Protein AF-Q20JN0-F1 (afdb_monomer)

Radius of gyration: 9.62 Å; Cα contacts (8 Å, |Δi|>4): 29; chains: 1; bounding box: 20×15×23 Å

Foldseek 3Di:
DPPDDPLAAPDQDDPVVDDDDDDPCPSVCSRPPPNDD

Structure (mmCIF, N/CA/C/O backbone):
data_AF-Q20JN0-F1
#
_entry.id   AF-Q20JN0-F1
#
loop_
_atom_site.group_PDB
_atom_site.id
_atom_site.type_symbol
_atom_site.label_atom_id
_atom_site.label_alt_id
_atom_site.label_comp_id
_atom_site.label_asym_id
_atom_site.label_entity_id
_atom_site.label_seq_id
_atom_site.pdbx_PDB_ins_code
_atom_site.Cartn_x
_atom_site.Cartn_y
_atom_site.Cartn_z
_atom_site.occupancy
_atom_site.B_iso_or_equiv
_atom_site.auth_seq_id
_atom_site.auth_comp_id
_atom_site.auth_asym_id
_atom_site.auth_atom_id
_atom_site.pdbx_PDB_model_num
ATOM 1 N N . LEU A 1 1 ? -12.737 -3.198 10.809 1.00 50.72 1 LEU A N 1
ATOM 2 C CA . LEU A 1 1 ? -11.333 -3.468 10.429 1.00 50.72 1 LEU A CA 1
ATOM 3 C C . LEU A 1 1 ? -11.268 -4.928 10.027 1.00 50.72 1 LEU A C 1
ATOM 5 O O . LEU A 1 1 ? -11.262 -5.775 10.902 1.00 50.72 1 LEU A O 1
ATOM 9 N N . ASP A 1 2 ? -11.342 -5.217 8.730 1.00 67.25 2 ASP A N 1
ATOM 10 C CA . ASP A 1 2 ? -11.517 -6.599 8.253 1.00 67.25 2 ASP A CA 1
ATOM 11 C C . ASP A 1 2 ? -10.212 -7.418 8.301 1.00 67.25 2 ASP A C 1
ATOM 13 O O . ASP A 1 2 ? -10.230 -8.627 8.130 1.00 67.25 2 ASP A O 1
ATOM 17 N N . GLY A 1 3 ? -9.056 -6.773 8.526 1.00 71.38 3 GLY A N 1
ATOM 18 C CA . GLY A 1 3 ? -7.751 -7.448 8.615 1.00 71.38 3 GLY A CA 1
ATOM 19 C C . GLY A 1 3 ? -7.279 -8.107 7.311 1.00 71.38 3 GLY A C 1
ATOM 20 O O . GLY A 1 3 ? -6.211 -8.712 7.282 1.00 71.38 3 GLY A O 1
ATOM 21 N N . VAL A 1 4 ? -8.050 -7.984 6.229 1.00 79.31 4 VAL A N 1
ATOM 22 C CA . VAL A 1 4 ? -7.752 -8.588 4.931 1.00 79.31 4 VAL A CA 1
ATOM 23 C C . VAL A 1 4 ? -6.630 -7.826 4.231 1.00 79.31 4 VAL A C 1
ATOM 25 O O . VAL A 1 4 ? -6.735 -6.622 3.986 1.00 79.31 4 VAL A O 1
ATOM 28 N N . ASN A 1 5 ? -5.571 -8.551 3.865 1.00 82.12 5 ASN A N 1
ATOM 29 C CA . ASN A 1 5 ? -4.508 -8.038 3.011 1.00 82.12 5 ASN A CA 1
ATOM 30 C C . ASN A 1 5 ? -5.053 -7.764 1.595 1.00 82.12 5 ASN A C 1
ATOM 32 O O . ASN A 1 5 ? -5.625 -8.653 0.969 1.00 82.12 5 ASN A O 1
ATOM 36 N N . ARG A 1 6 ? -4.864 -6.538 1.094 1.00 82.75 6 ARG A N 1
ATOM 37 C CA . ARG A 1 6 ? -5.286 -6.111 -0.253 1.00 82.75 6 ARG A CA 1
ATOM 38 C C . ARG A 1 6 ? -4.118 -5.826 -1.199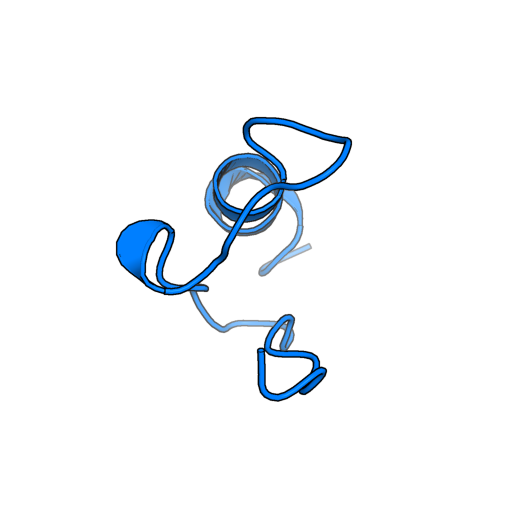 1.00 82.75 6 ARG A C 1
ATOM 40 O O . ARG A 1 6 ? -4.351 -5.440 -2.337 1.00 82.75 6 ARG A O 1
ATOM 47 N N . PHE A 1 7 ? -2.882 -6.011 -0.744 1.00 86.88 7 PHE A N 1
ATOM 48 C CA . PHE A 1 7 ? -1.679 -5.803 -1.542 1.00 86.88 7 PHE A CA 1
ATOM 49 C C . PHE A 1 7 ? -1.468 -7.002 -2.472 1.00 86.88 7 PHE A C 1
ATOM 51 O O . PHE A 1 7 ? -0.954 -8.041 -2.059 1.00 86.88 7 PHE A O 1
ATOM 58 N N . ILE A 1 8 ? -1.924 -6.862 -3.716 1.00 89.56 8 ILE A N 1
ATOM 59 C CA . ILE A 1 8 ? -1.828 -7.882 -4.765 1.00 89.56 8 ILE A CA 1
ATOM 60 C C . ILE A 1 8 ? -0.942 -7.330 -5.890 1.00 89.56 8 ILE A C 1
ATOM 62 O O . ILE A 1 8 ? -1.205 -6.213 -6.349 1.00 89.56 8 ILE A O 1
ATOM 66 N N . PRO A 1 9 ? 0.095 -8.064 -6.340 1.00 89.31 9 PRO A N 1
ATOM 67 C CA . PRO A 1 9 ? 0.937 -7.641 -7.459 1.00 89.31 9 PRO A CA 1
ATOM 68 C C . PRO A 1 9 ? 0.104 -7.319 -8.705 1.00 89.31 9 PRO A C 1
ATOM 70 O O . PRO A 1 9 ? -0.851 -8.022 -9.027 1.00 89.31 9 PRO A O 1
ATOM 73 N N . GLY A 1 10 ? 0.449 -6.235 -9.389 1.00 87.94 10 GLY A N 1
ATOM 74 C CA . GLY A 1 10 ? -0.256 -5.692 -10.547 1.00 87.94 10 GLY A CA 1
ATOM 75 C C . GLY A 1 10 ? -1.542 -4.929 -10.214 1.00 87.94 10 GLY A C 1
ATOM 76 O O . GLY A 1 10 ? -2.151 -4.359 -11.117 1.00 87.94 10 GLY A O 1
ATOM 77 N N . GLN A 1 11 ? -1.968 -4.880 -8.945 1.00 90.25 11 GLN A N 1
ATOM 78 C CA . GLN A 1 11 ? -3.228 -4.255 -8.546 1.00 90.25 11 GLN A CA 1
ATOM 79 C C . GLN A 1 11 ? -3.022 -3.023 -7.661 1.00 90.25 11 GLN A C 1
ATOM 81 O O . GLN A 1 11 ? -2.211 -3.000 -6.730 1.00 90.25 11 GLN A O 1
ATOM 86 N N . GLU A 1 12 ? -3.816 -1.992 -7.944 1.00 90.44 12 GLU A N 1
ATOM 87 C CA . GLU A 1 12 ? -3.881 -0.780 -7.136 1.00 90.44 12 GLU A CA 1
ATOM 88 C C . GLU A 1 12 ? -4.714 -1.000 -5.874 1.00 90.44 12 GLU A C 1
ATOM 90 O O . GLU A 1 12 ? -5.825 -1.536 -5.908 1.00 90.44 12 GLU A O 1
ATOM 95 N N . VAL A 1 13 ? -4.178 -0.545 -4.746 1.00 89.56 13 VAL A N 1
ATOM 96 C CA . VAL A 1 13 ? -4.865 -0.534 -3.460 1.00 89.56 13 VAL A CA 1
ATOM 97 C C . VAL A 1 13 ? -5.549 0.811 -3.283 1.00 89.56 13 VAL A C 1
ATOM 99 O O . VAL A 1 13 ? -4.917 1.862 -3.354 1.00 89.56 13 VAL A O 1
ATOM 102 N N . ASN A 1 14 ? -6.854 0.785 -3.017 1.00 87.06 14 ASN A N 1
ATOM 103 C CA . ASN A 1 14 ? -7.601 2.003 -2.736 1.00 87.06 14 ASN A CA 1
ATOM 104 C C . ASN A 1 14 ? -7.224 2.557 -1.351 1.00 87.06 14 ASN A C 1
ATOM 106 O O . ASN A 1 14 ? -7.578 1.979 -0.318 1.00 87.06 14 ASN A O 1
ATOM 110 N N . GLU A 1 15 ? -6.554 3.707 -1.367 1.00 83.50 15 GLU A N 1
ATOM 111 C CA . GLU A 1 15 ? -6.032 4.437 -0.209 1.00 83.50 15 GLU A CA 1
ATOM 112 C C . GLU A 1 15 ? -7.132 4.779 0.806 1.00 83.50 15 GLU A C 1
ATOM 114 O O . GLU A 1 15 ? -6.942 4.625 2.006 1.00 83.50 15 GLU A O 1
ATOM 119 N N . TYR A 1 16 ? -8.328 5.146 0.336 1.00 81.25 16 TYR A N 1
ATOM 120 C CA . TYR A 1 16 ? -9.469 5.506 1.188 1.00 81.25 16 TYR A CA 1
ATOM 121 C C . TYR A 1 16 ? -10.062 4.313 1.936 1.00 81.25 16 TYR A C 1
ATOM 123 O O . TYR A 1 16 ? -10.794 4.475 2.910 1.00 81.25 16 TYR A O 1
ATOM 131 N N . THR A 1 17 ? -9.764 3.102 1.469 1.00 79.31 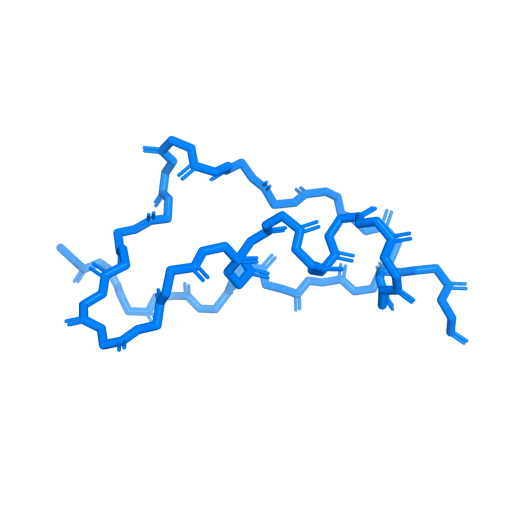17 THR A N 1
ATOM 132 C CA . THR A 1 17 ? -10.203 1.863 2.113 1.00 79.31 17 THR A CA 1
ATOM 133 C C . THR A 1 17 ? -9.135 1.263 3.022 1.00 79.31 17 THR A C 1
ATOM 135 O O . THR A 1 17 ? -9.396 0.257 3.687 1.00 79.31 17 THR A O 1
ATOM 138 N N . PHE A 1 18 ? -7.943 1.863 3.039 1.00 81.31 18 PHE A N 1
ATOM 139 C CA . PHE A 1 18 ? -6.805 1.423 3.821 1.00 81.31 18 PHE A CA 1
ATOM 140 C C . PHE A 1 18 ? -6.648 2.331 5.042 1.00 81.31 18 PHE A C 1
ATOM 142 O O . PHE A 1 18 ? -6.235 3.482 4.940 1.00 81.31 18 PHE A O 1
ATOM 149 N N . GLN A 1 19 ? -7.015 1.814 6.216 1.00 77.56 19 GLN A N 1
ATOM 150 C CA . GLN A 1 19 ? -6.872 2.560 7.461 1.00 77.56 19 GLN A CA 1
ATOM 151 C C . GLN A 1 19 ? -5.451 2.407 8.007 1.00 77.56 19 GLN A C 1
ATOM 153 O O . GLN A 1 19 ? -5.063 1.357 8.521 1.00 77.56 19 GLN A O 1
ATOM 158 N N . GLU A 1 20 ? -4.702 3.493 7.916 1.00 77.56 20 GLU A N 1
ATOM 159 C CA . GLU A 1 20 ? -3.322 3.608 8.364 1.00 77.56 20 GLU A CA 1
ATOM 160 C C . GLU A 1 20 ? -3.252 3.791 9.886 1.00 77.56 20 GLU A C 1
ATOM 162 O O . GLU A 1 20 ? -3.657 4.817 10.421 1.00 77.56 20 GLU A O 1
ATOM 167 N N . GLN A 1 21 ? -2.787 2.760 10.601 1.00 75.56 21 GLN A N 1
ATOM 168 C CA . GLN A 1 21 ? -2.715 2.757 12.075 1.00 75.56 21 GLN A CA 1
ATOM 169 C C . GLN A 1 21 ? -1.343 3.201 12.604 1.00 75.56 21 GLN A C 1
ATOM 171 O O . GLN A 1 21 ? -1.252 3.847 13.644 1.00 75.56 21 GLN A O 1
ATOM 176 N N . HIS A 1 22 ? -0.267 2.842 11.895 1.00 75.19 22 HIS A N 1
ATOM 177 C CA . HIS A 1 22 ? 1.116 3.073 12.339 1.00 75.19 22 HIS A CA 1
ATOM 178 C C . HIS A 1 22 ? 2.000 3.724 11.273 1.00 75.19 22 HIS A C 1
ATOM 180 O O . HIS A 1 22 ? 2.968 4.404 11.604 1.00 75.19 22 HIS A O 1
ATOM 186 N N . THR A 1 23 ? 1.679 3.525 9.998 1.00 75.81 23 THR A N 1
ATOM 187 C CA . THR A 1 23 ? 2.441 4.026 8.856 1.00 75.81 23 THR A CA 1
ATOM 188 C C . THR A 1 23 ? 1.506 4.792 7.944 1.00 75.81 23 THR A C 1
ATOM 190 O O . THR A 1 23 ? 0.408 4.318 7.685 1.00 75.81 23 THR A O 1
ATOM 193 N N . HIS A 1 24 ? 1.940 5.964 7.484 1.00 80.19 24 HIS A N 1
ATOM 194 C CA . HIS A 1 24 ? 1.176 6.801 6.562 1.00 80.19 24 HIS A CA 1
ATOM 195 C C . HIS A 1 24 ? 1.797 6.745 5.164 1.00 80.19 24 HIS A C 1
ATOM 197 O O . HIS A 1 24 ? 3.020 6.799 5.029 1.00 80.19 24 HIS A O 1
ATOM 203 N N . GLY A 1 25 ? 0.964 6.668 4.131 1.00 86.75 25 GLY A N 1
ATOM 204 C CA . GLY A 1 25 ? 1.383 6.547 2.738 1.00 86.75 25 GLY A CA 1
ATOM 205 C C . GLY A 1 25 ? 1.830 5.146 2.300 1.00 86.75 25 GLY A C 1
ATOM 206 O O . GLY A 1 25 ? 2.443 5.036 1.240 1.00 86.75 25 GLY A O 1
ATOM 207 N N . LEU A 1 26 ? 1.528 4.076 3.044 1.00 88.44 26 LEU A N 1
ATOM 208 C CA . LEU A 1 26 ? 1.874 2.701 2.655 1.00 88.44 26 LEU A CA 1
ATOM 209 C C . LEU A 1 26 ? 1.092 2.255 1.411 1.00 88.44 26 LEU A C 1
ATOM 211 O O . LEU A 1 26 ? 1.675 1.697 0.482 1.00 88.44 26 LEU A O 1
ATOM 215 N N . ALA A 1 27 ? -0.211 2.553 1.358 1.00 88.75 27 ALA A N 1
ATOM 216 C CA . ALA A 1 27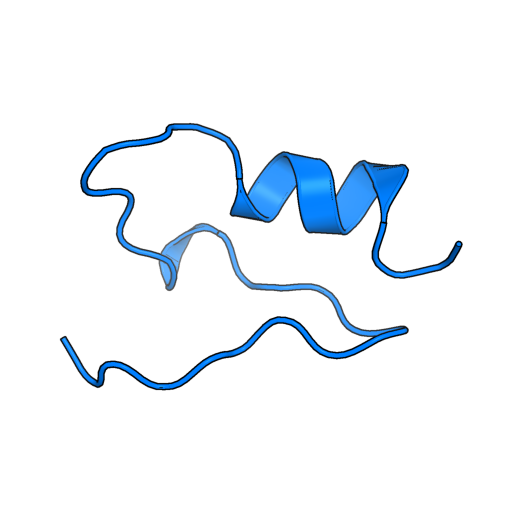 ? -1.036 2.279 0.177 1.00 88.75 27 ALA A CA 1
ATOM 217 C C . ALA A 1 27 ? -0.536 3.058 -1.052 1.00 88.75 27 ALA A C 1
ATOM 219 O O . ALA A 1 27 ? -0.428 2.509 -2.149 1.00 88.75 27 ALA A O 1
ATOM 220 N N . LYS A 1 28 ? -0.138 4.317 -0.846 1.00 90.25 28 LYS A N 1
ATOM 221 C CA . LYS A 1 28 ? 0.430 5.171 -1.891 1.00 90.25 28 LYS A CA 1
ATOM 222 C C . LYS A 1 28 ? 1.771 4.648 -2.401 1.00 90.25 28 LYS A C 1
ATOM 224 O O . LYS A 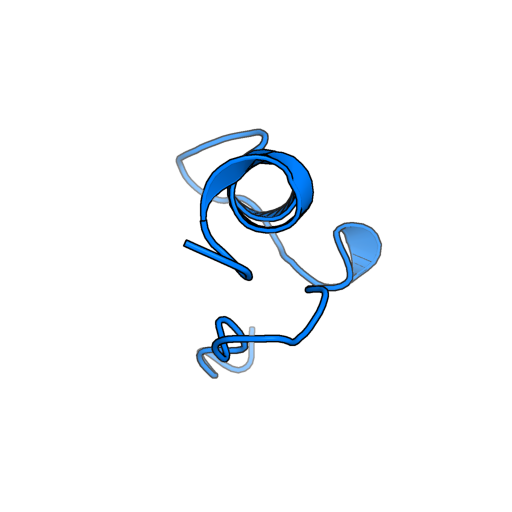1 28 ? 1.990 4.579 -3.607 1.00 90.25 28 LYS A O 1
ATOM 229 N N . TRP A 1 29 ? 2.664 4.264 -1.491 1.00 91.12 29 TRP A N 1
ATOM 230 C CA . TRP A 1 29 ? 3.964 3.696 -1.834 1.00 91.12 29 TRP A CA 1
ATOM 231 C C . TRP A 1 29 ? 3.818 2.406 -2.642 1.00 91.12 29 TRP A C 1
ATOM 233 O O 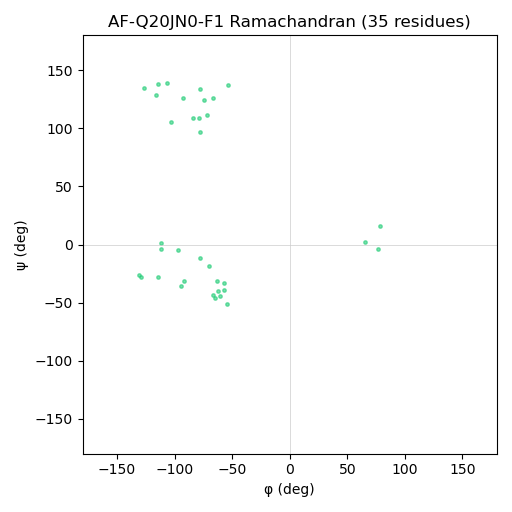. TRP A 1 29 ? 4.466 2.262 -3.678 1.00 91.12 29 TRP A O 1
ATOM 243 N N . TRP A 1 30 ? 2.911 1.517 -2.227 1.00 90.62 30 TRP A N 1
ATOM 244 C CA . TRP A 1 30 ? 2.586 0.310 -2.984 1.00 90.62 30 TRP A CA 1
ATOM 245 C C . TRP A 1 30 ? 2.172 0.643 -4.421 1.00 90.62 30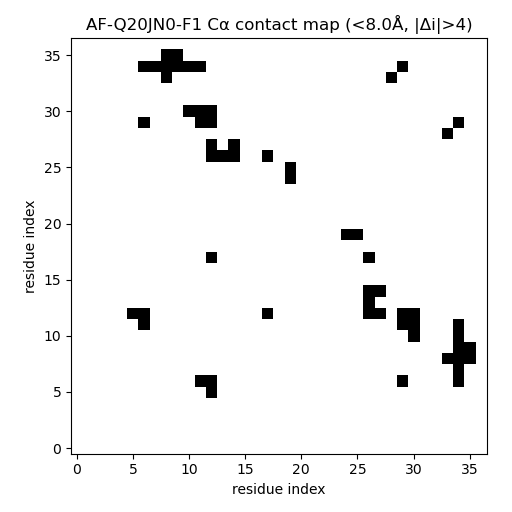 TRP A C 1
ATOM 247 O O . TRP A 1 30 ? 2.750 0.112 -5.370 1.00 90.62 30 TRP A O 1
ATOM 257 N N . ASN A 1 31 ? 1.221 1.570 -4.579 1.00 89.44 31 ASN A N 1
ATOM 258 C CA . ASN A 1 31 ? 0.669 1.938 -5.881 1.00 89.44 31 ASN A CA 1
ATOM 259 C C . ASN A 1 31 ? 1.693 2.564 -6.834 1.00 89.44 31 ASN A C 1
ATOM 261 O O . ASN A 1 31 ? 1.557 2.407 -8.047 1.00 89.44 31 ASN A O 1
ATOM 265 N N . LEU A 1 32 ? 2.679 3.288 -6.299 1.00 89.75 32 LEU A N 1
ATOM 266 C CA . LEU A 1 32 ? 3.676 4.013 -7.088 1.00 89.75 32 LEU A CA 1
ATOM 267 C C . LEU 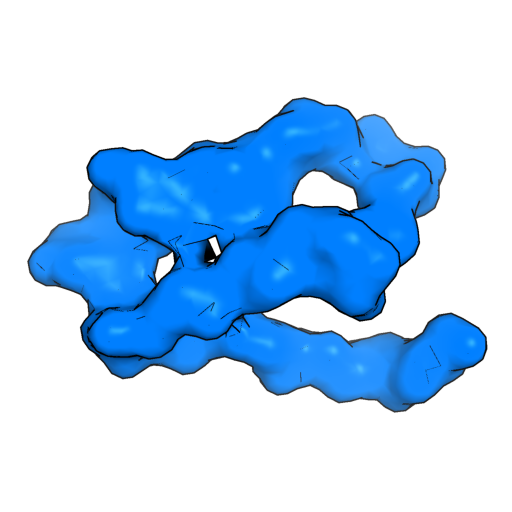A 1 32 ? 4.939 3.196 -7.378 1.00 89.75 32 LEU A C 1
ATOM 269 O O . LEU A 1 32 ? 5.565 3.423 -8.409 1.00 89.75 32 LEU A O 1
ATOM 273 N N . HIS A 1 33 ? 5.335 2.294 -6.474 1.00 88.25 33 HIS A N 1
ATOM 274 C CA . HIS A 1 33 ? 6.683 1.718 -6.499 1.00 88.25 33 HIS A CA 1
ATOM 275 C C . HIS A 1 33 ? 6.754 0.193 -6.441 1.00 88.25 33 HIS A C 1
ATOM 277 O O . HIS A 1 33 ? 7.738 -0.344 -6.939 1.00 88.25 33 HIS A O 1
ATOM 283 N N . LEU A 1 34 ? 5.781 -0.504 -5.838 1.00 89.44 34 LEU A N 1
ATOM 284 C CA . LEU A 1 34 ? 5.916 -1.947 -5.579 1.00 89.44 34 LEU A CA 1
ATOM 285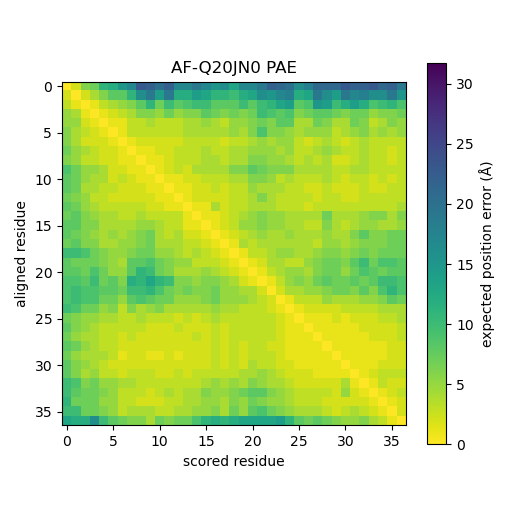 C C . LEU A 1 34 ? 4.931 -2.820 -6.359 1.00 89.44 34 LEU A C 1
ATOM 287 O O . LEU A 1 34 ? 5.262 -3.959 -6.653 1.00 89.44 34 LEU A O 1
ATOM 291 N N . LYS A 1 35 ? 3.745 -2.317 -6.722 1.00 87.81 35 LYS A N 1
ATOM 292 C CA . LYS A 1 35 ? 2.730 -3.158 -7.378 1.00 87.81 35 LYS A CA 1
ATOM 293 C C . LYS A 1 35 ? 3.228 -3.813 -8.676 1.00 87.81 35 LYS A C 1
ATOM 295 O O . LYS A 1 35 ? 2.775 -4.905 -8.982 1.00 87.81 35 LYS A O 1
ATOM 300 N N . ASP A 1 36 ? 4.108 -3.150 -9.426 1.00 84.44 36 ASP A N 1
ATOM 301 C CA . ASP A 1 36 ? 4.530 -3.546 -10.783 1.00 84.44 36 ASP A CA 1
ATOM 302 C C . ASP A 1 36 ? 5.995 -4.016 -10.862 1.00 84.44 36 ASP A C 1
ATOM 304 O O . ASP A 1 36 ? 6.459 -4.413 -11.927 1.00 84.44 36 ASP A O 1
ATOM 308 N N . ALA A 1 37 ? 6.728 -3.937 -9.747 1.00 76.88 37 ALA A N 1
ATOM 309 C CA . ALA A 1 37 ? 8.124 -4.366 -9.652 1.00 76.88 37 ALA A CA 1
ATOM 310 C C . ALA A 1 37 ? 8.221 -5.882 -9.425 1.00 76.88 37 ALA A C 1
ATOM 312 O O . ALA A 1 37 ? 9.141 -6.497 -10.010 1.00 76.88 37 ALA A O 1
#

Solvent-accessible surface area (backbone atoms only — not comparable to full-atom values): 2564 Å² total; per-residue (Å²): 134,88,85,71,86,68,92,41,80,75,43,78,49,63,53,94,78,54,84,66,86,87,56,84,60,57,45,54,47,36,59,76,65,52,27,84,108

Sequence (37 aa):
LDGVNRFIPGQEVNEYTFQEQHT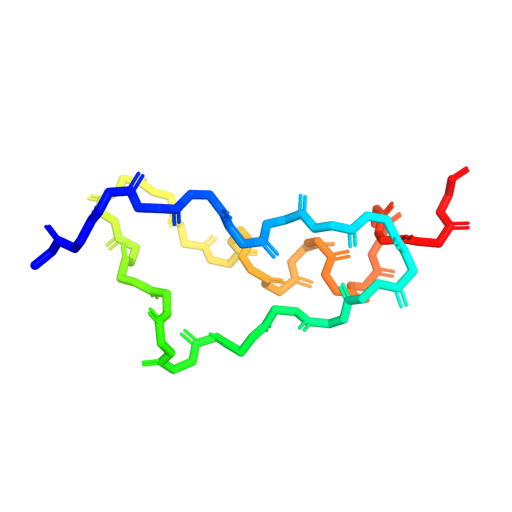HGLAKWWNLHLKDA

pLDDT: mean 83.07, std 8.15, range [50.72, 91.12]

Mean predicted aligned error: 4.79 Å

Secondary structure (DSSP, 8-state):
--------TT----GGG---SS-SSHHHHIIIIITT-